Protein AF-A7RPP7-F1 (afdb_monomer)

Radius of gyration: 23.06 Å; Cα contacts (8 Å, |Δi|>4): 60; chains: 1; bounding box: 58×34×74 Å

InterPro domains:
  IPR052958 Interferon-induced PKR regulator [PTHR46289] (3-124)

Mean predicted aligned error: 8.02 Å

pLDDT: mean 89.06, std 12.62, range [36.59, 98.19]

Structure (mmCIF, N/CA/C/O backbone):
data_AF-A7RPP7-F1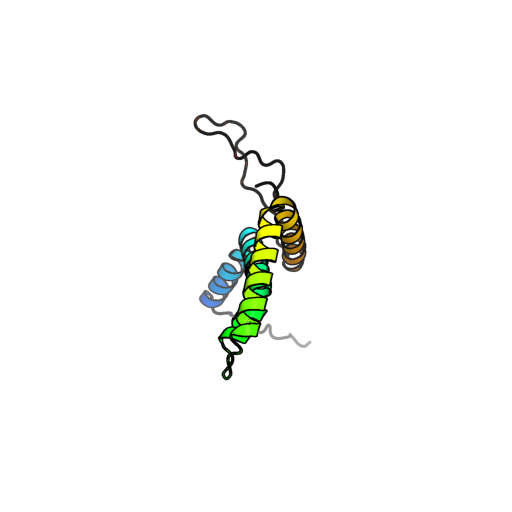
#
_entry.id   AF-A7RPP7-F1
#
loop_
_atom_site.group_PDB
_atom_site.id
_atom_site.type_symbol
_atom_site.label_atom_id
_atom_site.label_alt_id
_atom_site.label_comp_id
_atom_site.label_asym_id
_atom_site.label_entity_id
_atom_site.label_seq_id
_atom_site.pdbx_PDB_ins_code
_atom_site.Cartn_x
_atom_site.Cartn_y
_atom_site.Cartn_z
_atom_site.occupancy
_atom_site.B_iso_or_equiv
_atom_site.auth_seq_id
_atom_site.auth_comp_id
_atom_site.auth_asym_id
_atom_site.auth_atom_id
_atom_site.pdbx_PDB_model_num
ATOM 1 N N . MET A 1 1 ? -16.918 -20.319 -50.756 1.00 36.72 1 MET A N 1
ATOM 2 C CA . MET A 1 1 ? -15.650 -19.666 -50.361 1.00 36.72 1 MET A CA 1
ATOM 3 C C . MET A 1 1 ? -15.994 -18.341 -49.676 1.00 36.72 1 MET A C 1
ATOM 5 O O . MET A 1 1 ? -16.025 -17.305 -50.327 1.00 36.72 1 MET A O 1
ATOM 9 N N . ASN A 1 2 ? -16.375 -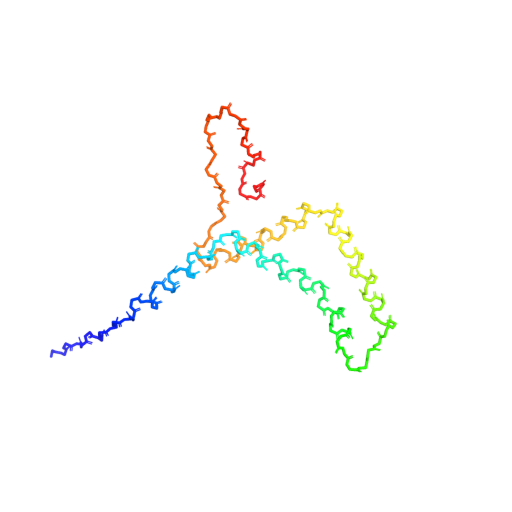18.378 -48.395 1.00 36.59 2 ASN A N 1
ATOM 10 C CA . ASN A 1 2 ? -16.822 -17.187 -47.666 1.00 36.59 2 ASN A CA 1
ATOM 11 C C . ASN A 1 2 ? -15.605 -16.427 -47.129 1.00 36.59 2 ASN A C 1
ATOM 13 O O . ASN A 1 2 ? -14.961 -16.875 -46.185 1.00 36.59 2 ASN A O 1
ATOM 17 N N . ARG A 1 3 ? -15.282 -15.277 -47.736 1.00 41.56 3 ARG A N 1
ATOM 18 C CA . ARG A 1 3 ? -14.376 -14.298 -47.125 1.00 41.56 3 ARG A CA 1
ATOM 19 C C . ARG A 1 3 ? -15.085 -13.699 -45.919 1.00 41.56 3 ARG A C 1
ATOM 21 O O . ARG A 1 3 ? -16.025 -12.923 -46.080 1.00 41.56 3 ARG A O 1
ATOM 28 N N . HIS A 1 4 ? -14.619 -14.058 -44.730 1.00 48.38 4 HIS A N 1
ATOM 29 C CA . HIS A 1 4 ? -14.902 -13.301 -43.523 1.00 48.38 4 HIS A CA 1
ATOM 30 C C . HIS A 1 4 ? -14.474 -11.850 -43.770 1.00 48.38 4 HIS A C 1
ATOM 32 O O . HIS A 1 4 ? -13.308 -11.570 -44.046 1.00 48.38 4 HIS A O 1
ATOM 38 N N . LYS A 1 5 ? -15.450 -10.938 -43.767 1.00 46.75 5 LYS A N 1
ATOM 39 C CA . LYS A 1 5 ? -15.197 -9.499 -43.750 1.00 46.75 5 LYS A CA 1
ATOM 40 C C . LYS A 1 5 ? -14.386 -9.213 -42.491 1.00 46.75 5 LYS A C 1
ATOM 42 O O . LYS A 1 5 ? -14.871 -9.460 -41.393 1.00 46.75 5 LYS A O 1
ATOM 47 N N . HIS A 1 6 ? -13.168 -8.713 -42.663 1.00 52.34 6 HIS A N 1
ATOM 48 C CA . HIS A 1 6 ? -12.446 -8.061 -41.584 1.00 52.34 6 HIS A CA 1
ATOM 49 C C . HIS A 1 6 ? -13.311 -6.898 -41.092 1.00 52.34 6 HIS A C 1
ATOM 51 O O . HIS A 1 6 ? -13.555 -5.945 -41.835 1.00 52.34 6 HIS A O 1
ATOM 57 N N . GLU A 1 7 ? -13.831 -7.011 -39.873 1.00 53.72 7 GLU A N 1
ATOM 58 C CA . GLU A 1 7 ? -14.441 -5.886 -39.183 1.00 53.72 7 GLU A CA 1
ATOM 59 C C . GLU A 1 7 ? -13.363 -4.818 -39.011 1.00 53.72 7 GLU A C 1
ATOM 61 O O . GLU A 1 7 ? -12.305 -5.048 -38.427 1.00 53.72 7 GLU A O 1
ATOM 66 N N . ASN A 1 8 ? -13.607 -3.658 -39.611 1.00 56.12 8 ASN A N 1
ATOM 67 C CA . ASN A 1 8 ? -12.716 -2.517 -39.551 1.00 56.12 8 ASN A CA 1
ATOM 68 C C . ASN A 1 8 ? -12.814 -1.908 -38.144 1.00 56.12 8 ASN A C 1
ATOM 70 O O . ASN A 1 8 ? -13.560 -0.955 -37.925 1.00 56.12 8 ASN A O 1
ATOM 74 N N . THR A 1 9 ? -12.105 -2.484 -37.170 1.00 62.12 9 THR A N 1
ATOM 75 C CA . THR A 1 9 ? -11.960 -1.934 -35.815 1.00 62.12 9 THR A CA 1
ATOM 76 C C . THR A 1 9 ? -11.036 -0.720 -35.858 1.00 62.12 9 THR A C 1
ATOM 78 O O . THR A 1 9 ? -9.902 -0.750 -35.370 1.00 62.12 9 THR A O 1
ATOM 81 N N . ASN A 1 10 ? -11.498 0.359 -36.486 1.00 69.88 10 ASN A N 1
ATOM 82 C CA . ASN A 1 10 ? -10.811 1.639 -36.468 1.00 69.88 10 ASN A CA 1
ATOM 83 C C . ASN A 1 10 ? -11.105 2.329 -35.128 1.00 69.88 10 ASN A C 1
ATOM 85 O O . ASN A 1 10 ? -11.917 3.247 -35.046 1.00 69.88 10 ASN A O 1
ATOM 89 N N . TRP A 1 11 ? -10.508 1.809 -34.052 1.00 78.56 11 TRP A N 1
ATOM 90 C CA . TRP A 1 11 ? -10.546 2.450 -32.740 1.00 78.56 11 TRP A CA 1
ATOM 91 C C . TRP A 1 11 ? -10.055 3.889 -32.868 1.00 78.56 11 TRP A C 1
ATOM 93 O O . TRP A 1 11 ? -8.996 4.119 -33.457 1.00 78.56 11 TRP A O 1
ATOM 103 N N . ASN A 1 12 ? -10.808 4.831 -32.290 1.00 89.00 12 ASN A N 1
ATOM 104 C CA . ASN A 1 12 ? -10.435 6.241 -32.258 1.00 89.00 12 ASN A CA 1
ATOM 105 C C . ASN A 1 12 ? -8.972 6.379 -31.783 1.00 89.00 12 ASN A C 1
ATOM 107 O O . ASN A 1 12 ? -8.664 5.912 -30.680 1.00 89.00 12 ASN A O 1
ATOM 111 N N . PRO A 1 13 ? -8.073 6.995 -32.576 1.00 89.50 13 PRO A N 1
ATOM 112 C CA . PRO A 1 13 ? -6.666 7.151 -32.217 1.00 89.50 13 PRO A CA 1
ATOM 113 C C . PRO A 1 13 ? -6.457 7.755 -30.826 1.00 89.50 13 PRO A C 1
ATOM 115 O O . PRO A 1 13 ? -5.589 7.289 -30.093 1.00 89.50 13 PRO A O 1
ATOM 118 N N . THR A 1 14 ? -7.298 8.716 -30.428 1.00 90.62 14 THR A N 1
ATOM 119 C CA . THR A 1 14 ? -7.255 9.316 -29.087 1.00 90.62 14 THR A CA 1
ATOM 120 C C . THR A 1 14 ? -7.516 8.276 -28.003 1.00 90.62 14 THR A C 1
ATOM 122 O O . THR A 1 14 ? -6.707 8.121 -27.101 1.00 90.62 14 THR A O 1
ATOM 125 N N . SER A 1 15 ? -8.572 7.471 -28.137 1.00 91.69 15 SER A N 1
ATOM 126 C CA . SER A 1 15 ? -8.897 6.430 -27.154 1.00 91.69 15 SER A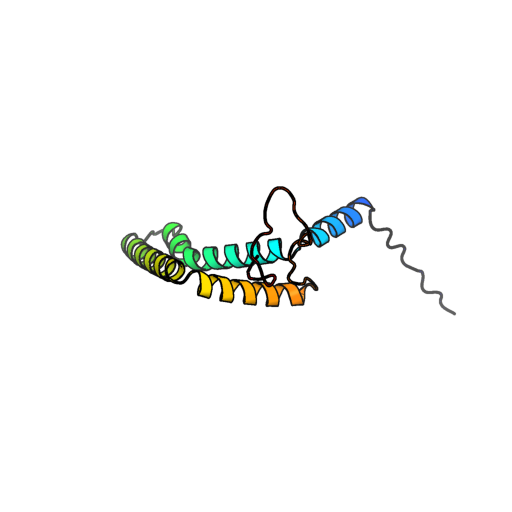 CA 1
ATOM 127 C C . SER A 1 15 ? -7.810 5.357 -27.044 1.00 91.69 15 SER A C 1
ATOM 129 O O . SER A 1 15 ? -7.557 4.852 -25.953 1.00 91.69 15 SER A O 1
ATOM 131 N N . ARG A 1 16 ? -7.135 5.018 -28.153 1.00 91.00 16 ARG A N 1
ATOM 132 C CA . ARG A 1 16 ? -5.977 4.105 -28.130 1.00 91.00 16 ARG A CA 1
ATOM 133 C C . ARG A 1 16 ? -4.810 4.715 -27.359 1.00 91.00 16 ARG A C 1
ATOM 135 O O . ARG A 1 16 ? -4.180 4.022 -26.567 1.00 91.00 16 ARG A O 1
ATOM 142 N N . GLN A 1 17 ? -4.539 5.996 -27.594 1.00 93.88 17 GLN A N 1
ATOM 143 C CA . GLN A 1 17 ? -3.472 6.725 -26.919 1.00 93.88 17 GLN A CA 1
ATOM 144 C C . GLN A 1 17 ? -3.747 6.870 -25.418 1.00 93.88 17 GLN A C 1
ATOM 146 O O . GLN A 1 17 ? -2.842 6.651 -24.612 1.00 93.88 17 GLN A O 1
ATOM 151 N N . ASP A 1 18 ? -4.986 7.181 -25.037 1.00 94.81 18 ASP A N 1
ATOM 152 C CA . ASP A 1 18 ? -5.406 7.296 -23.638 1.00 94.81 18 ASP A CA 1
ATOM 153 C C . ASP A 1 18 ? -5.262 5.953 -22.917 1.00 94.81 18 ASP A C 1
ATOM 155 O O . ASP A 1 18 ? -4.642 5.879 -21.857 1.00 94.81 18 ASP A O 1
ATOM 159 N N . ALA A 1 19 ? -5.754 4.869 -23.524 1.00 94.19 19 ALA A N 1
ATOM 160 C CA . ALA A 1 19 ? -5.627 3.523 -22.971 1.00 94.19 19 ALA A CA 1
ATOM 161 C C . ALA A 1 19 ? -4.157 3.105 -22.806 1.00 94.19 19 ALA A C 1
ATOM 163 O O . ALA A 1 19 ? -3.784 2.579 -21.759 1.00 94.19 19 ALA A O 1
ATOM 164 N N . GLN A 1 20 ? -3.308 3.384 -23.801 1.00 93.25 20 GLN A N 1
ATOM 165 C CA . GLN A 1 20 ? -1.875 3.108 -23.705 1.00 93.25 20 GLN A CA 1
ATOM 166 C C . GLN A 1 20 ? -1.207 3.930 -22.597 1.00 93.25 20 GLN A C 1
ATOM 168 O O . GLN A 1 20 ? -0.337 3.426 -21.893 1.00 93.25 20 GLN A O 1
ATOM 173 N N . SER A 1 21 ? -1.613 5.188 -22.426 1.00 95.38 21 SER A N 1
ATOM 174 C CA . SER A 1 21 ? -1.061 6.069 -21.393 1.00 95.38 21 SER A CA 1
ATOM 175 C C . SER A 1 21 ? -1.454 5.596 -19.992 1.00 95.38 21 SER A C 1
ATOM 177 O O . SER A 1 21 ? -0.610 5.582 -19.100 1.00 95.38 21 SER A O 1
ATOM 179 N N . LEU A 1 22 ? -2.698 5.140 -19.813 1.00 94.50 22 LEU A N 1
ATOM 180 C CA . LEU A 1 22 ? -3.157 4.511 -18.573 1.00 94.50 22 LEU A CA 1
ATOM 181 C C . LEU A 1 22 ? -2.412 3.206 -18.288 1.00 94.50 22 LEU A C 1
ATOM 183 O O . LEU A 1 22 ? -1.981 3.000 -17.160 1.00 94.50 22 LEU A O 1
ATOM 187 N N . LEU A 1 23 ? -2.210 2.356 -19.299 1.00 92.75 23 LEU A N 1
ATOM 188 C CA . LEU A 1 23 ? -1.445 1.118 -19.142 1.00 92.75 23 LEU A CA 1
ATOM 189 C C . LEU A 1 23 ? -0.004 1.405 -18.701 1.00 92.75 23 LEU A C 1
ATOM 191 O O . LEU A 1 23 ? 0.480 0.797 -17.754 1.00 92.75 23 LEU A O 1
ATOM 195 N N . ASN A 1 24 ? 0.651 2.386 -19.327 1.00 91.81 24 ASN A N 1
ATOM 196 C CA . ASN A 1 24 ? 2.010 2.797 -18.967 1.00 91.81 24 ASN A CA 1
ATOM 197 C C . ASN A 1 24 ? 2.101 3.419 -17.562 1.00 91.81 24 ASN A C 1
ATOM 199 O O . ASN A 1 24 ? 3.179 3.428 -16.970 1.00 91.81 24 ASN A O 1
ATOM 203 N N . ALA A 1 25 ? 1.000 3.963 -17.034 1.00 93.94 25 ALA A N 1
ATOM 204 C CA . ALA A 1 25 ? 0.952 4.513 -15.682 1.00 93.94 25 ALA A CA 1
ATOM 205 C C . ALA A 1 25 ? 0.916 3.423 -14.597 1.00 93.94 25 ALA A C 1
ATOM 207 O O . ALA A 1 25 ? 1.286 3.696 -13.456 1.00 93.94 25 ALA A O 1
ATOM 208 N N . ILE A 1 26 ? 0.516 2.191 -14.939 1.00 94.12 26 ILE A N 1
ATOM 209 C CA . ILE A 1 26 ? 0.547 1.031 -14.037 1.00 94.12 26 ILE A CA 1
ATOM 210 C C . ILE A 1 26 ? 1.977 0.475 -14.004 1.00 94.12 26 ILE A C 1
ATOM 212 O O . ILE A 1 26 ? 2.269 -0.601 -14.514 1.00 94.12 26 ILE A O 1
ATOM 216 N N . ASN A 1 27 ? 2.895 1.247 -13.429 1.00 94.75 27 ASN A N 1
ATOM 217 C CA . ASN A 1 27 ? 4.250 0.795 -13.128 1.00 94.75 27 ASN A CA 1
ATOM 218 C C . ASN A 1 27 ? 4.321 0.181 -11.721 1.00 94.75 27 ASN A C 1
ATOM 220 O O . ASN A 1 27 ? 3.357 0.222 -10.952 1.00 94.75 27 ASN A O 1
ATOM 224 N N . PHE A 1 28 ? 5.468 -0.398 -11.368 1.00 95.12 28 PHE A N 1
ATOM 225 C CA . PHE A 1 28 ? 5.609 -1.081 -10.086 1.00 95.12 28 PHE A CA 1
ATOM 226 C C . PHE A 1 28 ? 5.423 -0.130 -8.893 1.00 95.12 28 PHE A C 1
ATOM 228 O O . PHE A 1 28 ? 4.683 -0.452 -7.966 1.00 95.12 28 PHE A O 1
ATOM 235 N N . SER A 1 29 ? 5.978 1.086 -8.952 1.00 93.69 29 SER A N 1
ATOM 236 C CA . SER A 1 29 ? 5.792 2.097 -7.900 1.00 93.69 29 SER A CA 1
ATOM 237 C C . SER A 1 29 ? 4.319 2.471 -7.681 1.00 93.69 29 SER A C 1
ATOM 239 O O . SER A 1 29 ? 3.894 2.676 -6.544 1.00 93.69 29 SER A O 1
ATOM 241 N N . PHE A 1 30 ? 3.515 2.533 -8.746 1.00 95.62 30 PHE A N 1
ATOM 242 C CA . PHE A 1 30 ? 2.072 2.756 -8.651 1.00 95.62 30 PHE A CA 1
ATOM 243 C C . PHE A 1 30 ? 1.365 1.599 -7.934 1.00 95.62 30 PHE A C 1
ATOM 245 O O . PHE A 1 30 ? 0.499 1.830 -7.089 1.00 95.62 30 PHE A O 1
ATOM 252 N N . ILE A 1 31 ? 1.758 0.357 -8.224 1.00 96.94 31 ILE A N 1
ATOM 253 C CA . ILE A 1 31 ? 1.220 -0.837 -7.559 1.00 96.94 31 ILE A CA 1
ATOM 254 C C . ILE A 1 31 ? 1.574 -0.827 -6.068 1.00 96.94 31 ILE A C 1
ATOM 256 O O . ILE A 1 31 ? 0.680 -1.005 -5.241 1.00 96.94 31 ILE A O 1
ATOM 260 N N . VAL A 1 32 ? 2.833 -0.549 -5.717 1.00 96.62 32 VAL A N 1
ATOM 261 C CA . VAL A 1 32 ? 3.280 -0.400 -4.320 1.00 96.62 32 VAL A CA 1
ATOM 262 C C . VAL A 1 32 ? 2.442 0.659 -3.599 1.00 96.62 32 VAL A C 1
ATOM 264 O O . VAL A 1 32 ? 1.898 0.395 -2.526 1.00 96.62 32 VAL A O 1
ATOM 267 N N . ALA A 1 33 ? 2.241 1.827 -4.216 1.00 96.88 33 ALA A N 1
ATOM 268 C CA . ALA A 1 33 ? 1.411 2.883 -3.643 1.00 96.88 33 ALA A CA 1
ATOM 269 C C . ALA A 1 33 ? -0.037 2.420 -3.394 1.00 96.88 33 ALA A C 1
ATOM 271 O O . ALA A 1 33 ? -0.588 2.682 -2.324 1.00 96.88 33 ALA A O 1
ATOM 272 N N . ILE A 1 34 ? -0.653 1.694 -4.335 1.00 97.12 34 ILE A N 1
ATOM 273 C CA . ILE A 1 34 ? -1.999 1.128 -4.154 1.00 97.12 34 ILE A CA 1
ATOM 274 C C . ILE A 1 34 ? -2.038 0.123 -3.001 1.00 97.12 34 ILE A C 1
ATOM 276 O O . ILE A 1 34 ? -2.988 0.150 -2.217 1.00 97.12 34 ILE A O 1
ATOM 280 N N . VAL A 1 35 ? -1.041 -0.757 -2.887 1.00 98.12 35 VAL A N 1
ATOM 281 C CA . VAL A 1 35 ? -0.969 -1.757 -1.811 1.00 98.12 35 VAL A CA 1
ATOM 282 C C . VAL A 1 35 ? -0.892 -1.077 -0.449 1.00 98.12 35 VAL A C 1
ATOM 284 O O . VAL A 1 35 ? -1.695 -1.395 0.433 1.00 98.12 35 VAL A O 1
ATOM 287 N N . ILE A 1 36 ? -0.018 -0.080 -0.304 1.00 96.88 36 ILE A N 1
ATOM 288 C CA . ILE A 1 36 ? 0.122 0.705 0.929 1.00 96.88 36 ILE A CA 1
ATOM 289 C C . ILE A 1 36 ? -1.190 1.422 1.258 1.00 96.88 36 ILE A C 1
ATOM 291 O O . ILE A 1 36 ? -1.709 1.297 2.368 1.00 96.88 36 ILE A O 1
ATOM 295 N N . VAL A 1 37 ? -1.780 2.134 0.292 1.00 97.81 37 VAL A N 1
ATOM 296 C CA . VAL A 1 37 ? -3.052 2.845 0.495 1.00 97.81 37 VAL A CA 1
ATOM 297 C C . VAL A 1 37 ? -4.152 1.874 0.915 1.00 97.81 37 VAL A C 1
ATOM 299 O O . VAL A 1 37 ? -4.871 2.137 1.878 1.00 97.81 37 VAL A O 1
ATOM 302 N N . ARG A 1 38 ? -4.271 0.723 0.245 1.00 97.75 38 A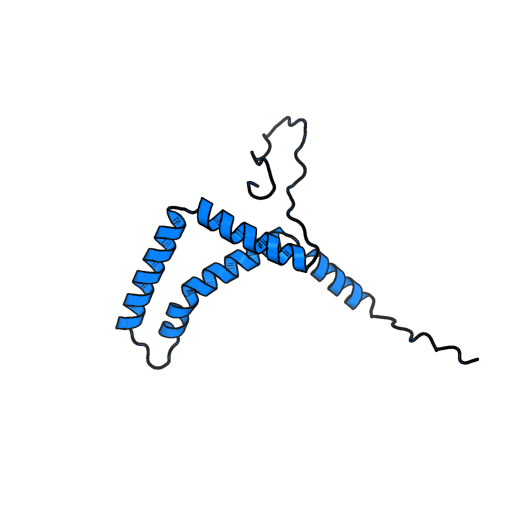RG A N 1
ATOM 303 C CA . ARG A 1 38 ? -5.234 -0.323 0.604 1.00 97.75 38 ARG A CA 1
ATOM 304 C C . ARG A 1 38 ? -5.017 -0.810 2.034 1.00 97.75 38 ARG A C 1
ATOM 306 O O . ARG A 1 38 ? -6.001 -0.969 2.756 1.00 97.75 38 ARG A O 1
ATOM 313 N N . HIS A 1 39 ? -3.772 -1.055 2.433 1.00 96.62 39 HIS A N 1
ATOM 314 C CA . HIS A 1 39 ? -3.434 -1.522 3.774 1.00 96.62 39 HIS A CA 1
ATOM 315 C C . HIS A 1 39 ? -3.858 -0.503 4.843 1.00 96.62 39 HIS A C 1
ATOM 317 O O . HIS A 1 39 ? -4.641 -0.829 5.735 1.00 96.62 39 HIS A O 1
ATOM 323 N N . ILE A 1 40 ? -3.461 0.764 4.695 1.00 95.31 40 ILE A N 1
ATOM 324 C CA . ILE A 1 40 ? -3.816 1.835 5.641 1.00 95.31 40 ILE A CA 1
ATOM 325 C C . ILE A 1 40 ? -5.333 2.078 5.688 1.00 95.31 40 ILE A C 1
ATOM 327 O O . ILE A 1 40 ? -5.916 2.256 6.764 1.00 95.31 40 ILE A O 1
ATOM 331 N N . LEU A 1 41 ? -6.015 2.037 4.541 1.00 96.12 41 LEU A N 1
ATOM 332 C CA . LEU A 1 41 ? -7.476 2.130 4.495 1.00 96.12 41 LEU A CA 1
ATOM 333 C C . LEU A 1 41 ? -8.145 0.944 5.199 1.00 96.12 41 LEU A C 1
ATOM 335 O O . LEU A 1 41 ? -9.157 1.127 5.871 1.00 96.12 41 LEU A O 1
ATOM 339 N N . ALA A 1 42 ? -7.592 -0.266 5.092 1.00 95.56 42 ALA A N 1
ATOM 340 C CA . ALA A 1 42 ? -8.114 -1.433 5.795 1.00 95.56 42 ALA A CA 1
ATOM 341 C C . ALA A 1 42 ? -7.989 -1.291 7.320 1.00 95.56 42 ALA A C 1
ATOM 343 O O . ALA A 1 42 ? -8.951 -1.604 8.027 1.00 95.56 42 ALA A O 1
ATOM 344 N N . LEU A 1 43 ? -6.862 -0.760 7.813 1.00 94.88 43 LEU A N 1
ATOM 345 C CA . LEU A 1 43 ? -6.655 -0.463 9.236 1.00 94.88 43 LEU A CA 1
ATOM 346 C C . LEU A 1 43 ? -7.669 0.568 9.755 1.00 94.88 43 LEU A C 1
ATOM 348 O O . LEU A 1 43 ? -8.294 0.376 10.797 1.00 94.88 43 LEU A O 1
ATOM 352 N N . THR A 1 44 ? -7.881 1.648 9.003 1.00 94.75 44 THR A N 1
ATOM 353 C CA . THR A 1 44 ? -8.743 2.770 9.418 1.00 94.75 44 THR A CA 1
ATOM 354 C C . THR A 1 44 ? -10.240 2.509 9.224 1.00 94.75 44 THR A C 1
ATOM 356 O O . THR A 1 44 ? -11.067 3.128 9.897 1.00 94.75 44 THR A O 1
ATOM 359 N N . LYS A 1 45 ? -10.613 1.545 8.369 1.00 94.00 45 LYS A N 1
ATOM 360 C CA . LYS A 1 45 ? -12.001 1.259 7.968 1.00 94.00 45 LYS A CA 1
ATOM 361 C C . LYS A 1 45 ? -12.975 1.124 9.136 1.00 94.00 45 LYS A C 1
ATOM 363 O O . LYS A 1 45 ? -14.073 1.671 9.063 1.00 94.00 45 LYS A O 1
ATOM 368 N N . ARG A 1 46 ? -12.616 0.369 10.182 1.00 90.12 46 ARG A N 1
ATOM 369 C CA . ARG A 1 46 ? -13.524 0.093 11.316 1.00 90.12 46 ARG A CA 1
ATOM 370 C C . ARG A 1 46 ? -13.928 1.389 12.017 1.00 90.12 46 ARG A C 1
ATOM 372 O O . ARG A 1 46 ? -15.118 1.705 12.071 1.00 90.12 46 ARG A O 1
ATOM 379 N N . LEU A 1 47 ? -12.924 2.182 12.386 1.00 92.06 47 LEU A N 1
ATOM 380 C CA . LEU A 1 47 ? -13.118 3.465 13.043 1.00 92.06 47 LEU A CA 1
ATOM 381 C C . LEU A 1 47 ? -13.914 4.431 12.158 1.00 92.06 47 LEU A C 1
ATOM 383 O O . LEU A 1 47 ? -14.872 5.043 12.626 1.00 92.06 47 LEU A O 1
ATOM 387 N N . THR A 1 48 ? -13.580 4.535 10.867 1.00 92.00 48 THR A N 1
ATOM 388 C CA . THR A 1 48 ? -14.321 5.388 9.925 1.00 92.00 48 THR A CA 1
ATOM 389 C C . THR A 1 48 ? -15.802 5.012 9.865 1.00 92.00 48 THR A C 1
ATOM 391 O O . THR A 1 48 ? -16.657 5.891 9.956 1.00 92.00 48 THR A O 1
ATOM 394 N N . VAL A 1 49 ? -16.124 3.716 9.785 1.00 91.38 49 VAL A N 1
ATOM 395 C CA . VAL A 1 49 ? -17.514 3.232 9.764 1.00 91.38 49 VAL A CA 1
ATOM 396 C C . VAL A 1 49 ? -18.253 3.586 11.057 1.00 91.38 49 VAL A C 1
ATOM 398 O O . VAL A 1 49 ? -19.415 3.993 10.999 1.00 91.38 49 VAL A O 1
ATOM 401 N N . LYS A 1 50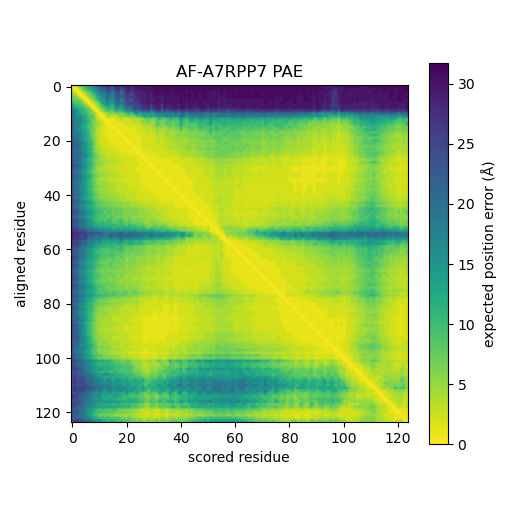 ? -17.608 3.473 12.225 1.00 88.69 50 LYS A N 1
ATOM 402 C CA . LYS A 1 50 ? -18.221 3.874 13.502 1.00 88.69 50 LYS A CA 1
ATOM 403 C C . LYS A 1 50 ? -18.488 5.370 13.570 1.00 88.69 50 LYS A C 1
ATOM 405 O O . LYS A 1 50 ? -19.600 5.764 13.922 1.00 88.69 50 LYS A O 1
ATOM 410 N N . LEU A 1 51 ? -17.501 6.185 13.210 1.00 87.81 51 LEU A N 1
ATOM 411 C CA . LEU A 1 51 ? -17.603 7.644 13.257 1.00 87.81 51 LEU A CA 1
ATOM 412 C C . LEU A 1 51 ? -18.645 8.189 12.273 1.00 87.81 51 LEU A C 1
ATOM 414 O O . LEU A 1 51 ? -19.282 9.198 12.551 1.00 87.81 51 LEU A O 1
ATOM 418 N N . GLN A 1 5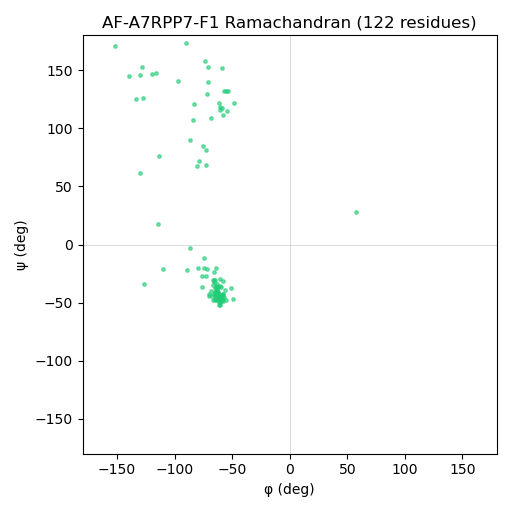2 ? -18.854 7.511 11.144 1.00 89.94 52 GLN A N 1
ATOM 419 C CA . GLN A 1 52 ? -19.855 7.887 10.141 1.00 89.94 52 GLN A CA 1
ATOM 420 C C . GLN A 1 52 ? -21.252 7.304 10.417 1.00 89.94 52 GLN A C 1
ATOM 422 O O . GLN A 1 52 ? -22.195 7.579 9.673 1.00 89.94 52 GLN A O 1
ATOM 427 N N . SER A 1 53 ? -21.416 6.486 11.460 1.00 88.62 53 SER A N 1
ATOM 428 C CA . SER A 1 53 ? -22.709 5.880 11.775 1.00 88.62 53 SER A CA 1
ATOM 429 C C . SER A 1 53 ? -23.707 6.915 12.310 1.00 88.62 53 SER A C 1
ATOM 431 O O . SER A 1 53 ? -23.375 7.782 13.114 1.00 88.62 53 SER A O 1
ATOM 433 N N . LYS A 1 54 ? -24.974 6.808 11.884 1.00 83.25 54 LYS A N 1
ATOM 434 C CA . LYS A 1 54 ? -26.050 7.746 12.264 1.00 83.25 54 LYS A CA 1
ATOM 435 C C . LYS A 1 54 ? -26.305 7.799 13.778 1.00 83.25 54 LYS A C 1
ATOM 437 O O . LYS A 1 54 ? -26.727 8.828 14.292 1.00 83.25 54 LYS A O 1
ATOM 442 N N . ALA A 1 55 ? -26.059 6.692 14.474 1.00 82.50 55 ALA A N 1
ATOM 443 C CA . ALA A 1 55 ? -26.093 6.593 15.927 1.00 82.50 55 ALA A CA 1
ATOM 444 C C . ALA A 1 55 ? -24.671 6.313 16.426 1.00 82.50 55 ALA A C 1
ATOM 446 O O . ALA A 1 55 ? -24.327 5.172 16.736 1.00 82.50 55 ALA A O 1
ATOM 447 N N . MET A 1 56 ? -23.833 7.352 16.424 1.00 78.69 56 MET A N 1
ATOM 448 C CA . MET A 1 56 ? -22.429 7.246 16.811 1.00 78.69 56 MET A CA 1
ATOM 449 C C . MET A 1 56 ? -22.295 6.774 18.263 1.00 78.69 56 MET A C 1
ATOM 451 O O . MET A 1 56 ? -22.664 7.474 19.204 1.00 78.69 56 MET A O 1
ATOM 455 N N . ASP A 1 57 ? -21.714 5.590 18.435 1.00 85.62 57 ASP A N 1
ATOM 456 C CA . ASP A 1 57 ? -21.325 5.058 19.737 1.00 85.62 57 ASP A CA 1
ATOM 457 C C . ASP A 1 57 ? -19.919 5.569 20.084 1.00 85.62 57 ASP A C 1
ATOM 459 O O . ASP A 1 57 ? -18.909 4.974 19.702 1.00 85.62 57 ASP A O 1
ATOM 463 N N . ILE A 1 58 ? -19.858 6.724 20.754 1.00 87.25 58 ILE A N 1
ATOM 464 C CA . ILE A 1 58 ? -18.604 7.426 21.081 1.00 87.25 58 ILE A CA 1
ATOM 465 C C . ILE A 1 58 ? -17.685 6.558 21.952 1.00 87.25 58 ILE A C 1
ATOM 467 O O . ILE A 1 58 ? -16.465 6.600 21.787 1.00 87.25 58 ILE A O 1
ATOM 471 N N . LEU A 1 59 ? -18.253 5.757 22.859 1.00 88.00 59 LEU A N 1
ATOM 472 C CA . LEU A 1 59 ? -17.473 4.877 23.730 1.00 88.00 59 LEU A CA 1
ATOM 473 C C . LEU A 1 59 ? -16.781 3.785 22.910 1.00 88.00 59 LEU A C 1
ATOM 475 O O . LEU A 1 59 ? -15.564 3.637 23.011 1.00 88.00 59 LEU A O 1
ATOM 479 N N . LYS A 1 60 ? -17.511 3.110 22.013 1.00 87.06 60 LYS A N 1
ATOM 480 C CA . LYS A 1 60 ? -16.905 2.122 21.104 1.00 87.06 60 LYS A CA 1
ATOM 481 C C . LYS A 1 60 ? -15.922 2.748 20.118 1.00 87.06 60 LYS A C 1
ATOM 483 O O . LYS A 1 60 ? -14.888 2.159 19.832 1.00 87.06 60 LYS A O 1
ATOM 488 N N . ALA A 1 61 ? -16.206 3.948 19.608 1.00 90.81 61 ALA A N 1
ATOM 489 C CA . ALA A 1 61 ? -15.279 4.654 18.723 1.00 90.81 61 ALA A CA 1
ATOM 490 C C . ALA A 1 61 ? -13.951 4.983 19.430 1.00 90.81 61 ALA A C 1
ATOM 492 O O . ALA A 1 61 ? -12.889 4.880 18.821 1.00 90.81 61 ALA A O 1
ATOM 493 N N . LYS A 1 62 ? -13.992 5.326 20.725 1.00 92.06 62 LYS A N 1
ATOM 494 C CA . LYS A 1 62 ? -12.789 5.539 21.542 1.00 92.06 62 LYS A CA 1
ATOM 495 C C . LYS A 1 62 ? -11.970 4.254 21.701 1.00 92.06 62 LYS A C 1
ATOM 497 O O . LYS A 1 62 ? -10.746 4.307 21.601 1.00 92.06 62 LYS A O 1
ATOM 502 N N . GLU A 1 63 ? -12.624 3.121 21.943 1.00 91.88 63 GLU A N 1
ATOM 503 C CA . GLU A 1 63 ? -11.959 1.813 22.030 1.00 91.88 63 GLU A CA 1
ATOM 504 C C . GLU A 1 63 ? -11.290 1.435 20.700 1.00 91.88 63 GLU A C 1
ATOM 506 O O . GLU A 1 63 ? -10.116 1.066 20.680 1.00 91.88 63 GLU A O 1
ATOM 511 N N . GLU A 1 64 ? -11.996 1.599 19.576 1.00 91.50 64 GLU A N 1
ATOM 512 C CA . GLU A 1 64 ? -11.441 1.339 18.241 1.00 91.50 64 GLU A CA 1
ATOM 513 C C . GLU A 1 64 ? -10.280 2.278 17.891 1.00 91.50 64 GLU A C 1
ATOM 515 O O . GLU A 1 64 ? -9.311 1.845 17.269 1.00 91.50 64 GLU A O 1
ATOM 520 N N . LEU A 1 65 ? -10.337 3.542 18.319 1.00 94.19 65 LEU A N 1
ATOM 521 C CA . LEU A 1 65 ? -9.236 4.488 18.149 1.00 94.19 65 LEU A CA 1
ATOM 522 C C . LEU A 1 65 ? -7.989 4.052 18.929 1.00 94.19 65 LEU A C 1
ATOM 524 O O . LEU A 1 65 ? -6.890 4.092 18.382 1.00 94.19 65 LEU A O 1
ATOM 528 N N . ALA A 1 66 ? -8.147 3.616 20.182 1.00 95.31 66 ALA A N 1
ATOM 529 C CA . ALA A 1 66 ? -7.029 3.119 20.982 1.00 95.31 66 ALA A CA 1
ATOM 530 C C . ALA A 1 66 ? -6.388 1.873 20.347 1.00 95.31 66 ALA A C 1
ATOM 532 O O . ALA A 1 66 ? -5.162 1.783 20.271 1.00 95.31 66 ALA A O 1
ATOM 533 N N . LEU A 1 67 ? -7.208 0.954 19.826 1.00 95.25 67 LEU A N 1
ATOM 534 C CA . LEU A 1 67 ? -6.728 -0.215 19.091 1.00 95.25 67 LEU A CA 1
ATOM 535 C C . LEU A 1 67 ? -5.965 0.186 17.820 1.00 95.25 67 LEU A C 1
ATOM 537 O O . LEU A 1 67 ? -4.879 -0.329 17.578 1.00 95.25 67 LEU A O 1
ATOM 541 N N . LEU A 1 68 ? -6.498 1.124 17.031 1.00 96.25 68 LEU A N 1
ATOM 542 C CA . LEU A 1 68 ? -5.841 1.613 15.817 1.00 96.25 68 LEU A CA 1
ATOM 543 C C . LEU A 1 68 ? -4.475 2.242 16.123 1.00 96.25 68 LEU A C 1
ATOM 545 O O . LEU A 1 68 ? -3.506 1.951 15.429 1.00 96.25 68 LEU A O 1
ATOM 549 N N . ILE A 1 69 ? -4.383 3.062 17.175 1.00 96.62 69 ILE A N 1
ATOM 550 C CA . ILE A 1 69 ? -3.109 3.646 17.624 1.00 96.62 69 ILE A CA 1
ATOM 551 C C . ILE A 1 69 ? -2.119 2.542 18.002 1.00 96.62 69 ILE A C 1
ATOM 553 O O . ILE A 1 69 ? -0.956 2.618 17.615 1.00 96.62 69 ILE A O 1
ATOM 557 N N . SER A 1 70 ? -2.570 1.508 18.718 1.00 96.69 70 SER A N 1
ATOM 558 C CA . SER A 1 70 ? -1.719 0.375 19.093 1.00 96.69 70 SER A CA 1
ATOM 559 C C . SER A 1 70 ? -1.159 -0.342 17.866 1.00 96.69 70 SER A C 1
ATOM 561 O O . SER A 1 70 ? 0.047 -0.549 17.791 1.00 96.69 70 SER A O 1
ATOM 563 N N . VAL A 1 71 ? -2.009 -0.662 16.885 1.00 95.75 71 VAL A N 1
ATOM 564 C CA . VAL A 1 71 ? -1.593 -1.350 15.649 1.00 95.75 71 VAL A CA 1
ATOM 565 C C . VAL A 1 71 ? -0.611 -0.502 14.841 1.00 95.75 71 VAL A C 1
ATOM 567 O O . VAL A 1 71 ? 0.411 -1.005 14.391 1.00 95.75 71 VAL A O 1
ATOM 570 N N . LEU A 1 72 ? -0.871 0.800 14.688 1.00 95.75 72 LEU A N 1
ATOM 571 C CA . LEU A 1 72 ? 0.044 1.701 13.977 1.00 95.75 72 LEU A CA 1
ATOM 572 C C . LEU A 1 72 ? 1.385 1.865 14.706 1.00 95.75 72 LEU A C 1
ATOM 574 O O . LEU A 1 72 ? 2.415 2.047 14.063 1.00 95.75 72 LEU A O 1
ATOM 578 N N . THR A 1 73 ? 1.377 1.795 16.038 1.00 96.56 73 THR A N 1
ATOM 579 C CA . THR A 1 73 ? 2.596 1.853 16.855 1.00 96.56 73 THR A CA 1
ATOM 580 C C . THR A 1 73 ? 3.424 0.583 16.688 1.00 96.56 73 THR A C 1
ATOM 582 O O . THR A 1 73 ? 4.632 0.668 16.502 1.00 96.56 73 THR A O 1
ATOM 585 N N . GLU A 1 74 ? 2.786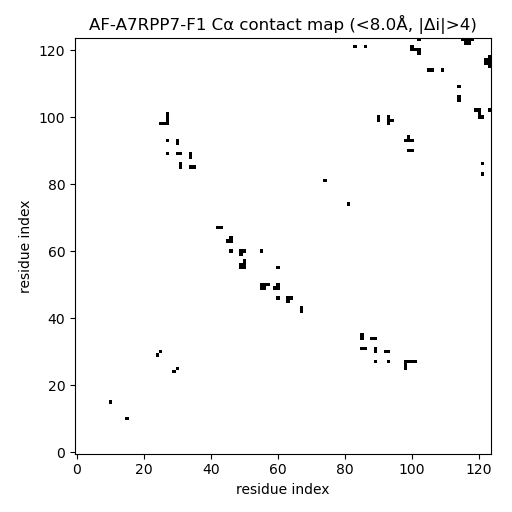 -0.587 16.714 1.00 95.31 74 GLU A N 1
ATOM 586 C CA . GLU A 1 74 ? 3.436 -1.876 16.457 1.00 95.31 74 GLU A CA 1
ATOM 587 C C . GLU A 1 74 ? 4.055 -1.913 15.056 1.00 95.31 74 GLU A C 1
ATOM 589 O O . GLU A 1 74 ? 5.244 -2.184 14.920 1.00 95.31 74 GLU A O 1
ATOM 594 N N . MET A 1 75 ? 3.289 -1.500 14.044 1.00 95.62 75 MET A N 1
ATOM 595 C CA . MET A 1 75 ? 3.759 -1.351 12.665 1.00 95.62 75 MET A CA 1
ATOM 596 C C . MET A 1 75 ? 4.968 -0.409 12.558 1.00 95.62 75 MET A C 1
ATOM 598 O O . MET A 1 75 ? 5.896 -0.669 11.805 1.00 95.62 75 MET A O 1
ATOM 602 N N . SER A 1 76 ? 4.985 0.692 13.319 1.00 94.31 76 SER A N 1
ATOM 603 C CA . SER A 1 76 ? 6.119 1.624 13.331 1.00 94.31 76 SER A CA 1
ATOM 604 C C . SER A 1 76 ? 7.351 1.071 14.050 1.00 94.31 76 SER A C 1
ATOM 606 O O . SER A 1 76 ? 8.457 1.522 13.755 1.00 94.31 76 SER A O 1
ATOM 608 N N . ASN A 1 77 ? 7.177 0.162 15.012 1.00 96.88 77 ASN A N 1
ATOM 609 C CA . ASN A 1 77 ? 8.287 -0.459 15.735 1.00 96.88 77 ASN A CA 1
ATOM 610 C C . ASN A 1 77 ? 8.998 -1.523 14.891 1.00 96.88 77 ASN A C 1
ATOM 612 O O . ASN A 1 77 ? 10.187 -1.746 15.100 1.00 96.88 77 ASN A O 1
ATOM 616 N N . ASP A 1 78 ? 8.287 -2.146 13.949 1.00 95.56 78 ASP A N 1
ATOM 617 C CA . ASP A 1 78 ? 8.831 -3.110 12.989 1.00 95.56 78 ASP A CA 1
ATOM 618 C C . ASP A 1 78 ? 8.406 -2.748 11.557 1.00 95.56 78 ASP A C 1
ATOM 620 O O . ASP A 1 78 ? 7.659 -3.451 10.860 1.00 95.56 78 ASP A O 1
ATOM 624 N N . ILE A 1 79 ? 8.844 -1.557 11.142 1.00 95.50 79 ILE A N 1
ATOM 625 C CA . ILE A 1 79 ? 8.484 -1.006 9.836 1.00 95.50 79 ILE A CA 1
ATOM 626 C C . ILE A 1 79 ? 9.094 -1.816 8.694 1.00 95.50 79 ILE A C 1
ATOM 628 O O . ILE A 1 79 ? 8.476 -1.917 7.639 1.00 95.50 79 ILE A O 1
ATOM 632 N N . ASP A 1 80 ? 10.256 -2.431 8.916 1.00 95.69 80 ASP A N 1
ATOM 633 C CA . ASP A 1 80 ? 10.950 -3.230 7.909 1.00 95.69 80 ASP A CA 1
ATOM 634 C C . ASP A 1 80 ? 10.196 -4.536 7.633 1.00 95.69 80 ASP A C 1
ATOM 636 O O . ASP A 1 80 ? 9.996 -4.886 6.469 1.00 95.69 80 ASP A O 1
ATOM 640 N N . ALA A 1 81 ? 9.688 -5.222 8.667 1.00 96.25 81 ALA A N 1
ATOM 641 C CA . ALA A 1 81 ? 8.832 -6.393 8.466 1.00 96.25 81 ALA A CA 1
ATOM 642 C C . ALA A 1 81 ? 7.525 -6.020 7.755 1.00 96.25 81 ALA A C 1
ATOM 644 O O . ALA A 1 81 ? 7.126 -6.685 6.798 1.00 96.25 81 ALA A O 1
ATOM 645 N N . THR A 1 82 ? 6.894 -4.915 8.167 1.00 96.06 82 THR A N 1
ATOM 646 C CA . THR A 1 82 ? 5.679 -4.412 7.504 1.00 96.06 82 THR A CA 1
ATOM 647 C C . THR A 1 82 ? 5.955 -4.089 6.034 1.00 96.06 82 THR A C 1
ATOM 649 O O . THR A 1 82 ? 5.180 -4.458 5.150 1.00 96.06 82 THR A O 1
ATOM 652 N N . HIS A 1 83 ? 7.060 -3.398 5.755 1.00 96.12 83 HIS A N 1
ATOM 653 C CA . HIS A 1 83 ? 7.481 -3.062 4.403 1.00 96.12 83 HIS A CA 1
ATOM 654 C C . HIS A 1 83 ? 7.679 -4.324 3.562 1.00 96.12 83 HIS A C 1
ATOM 656 O O . HIS A 1 83 ? 7.130 -4.399 2.464 1.00 96.12 83 HIS A O 1
ATOM 662 N N . HIS A 1 84 ? 8.377 -5.327 4.098 1.00 97.31 84 HIS A N 1
ATOM 663 C CA . HIS A 1 84 ? 8.615 -6.594 3.415 1.00 97.31 84 HIS A CA 1
ATOM 664 C C . HIS A 1 84 ? 7.307 -7.291 3.023 1.00 97.31 84 HIS A C 1
ATOM 666 O O . HIS A 1 84 ? 7.124 -7.672 1.867 1.00 97.31 84 HIS A O 1
ATOM 672 N N . GLU A 1 85 ? 6.353 -7.405 3.950 1.00 97.12 85 GLU A N 1
ATOM 673 C CA . GLU A 1 85 ? 5.045 -8.008 3.670 1.00 97.12 85 GLU A CA 1
ATOM 674 C C . GLU A 1 85 ? 4.294 -7.264 2.554 1.00 97.12 85 GLU A C 1
ATOM 676 O O . GLU A 1 85 ? 3.821 -7.878 1.593 1.00 97.12 85 GLU A O 1
ATOM 681 N N . LEU A 1 86 ? 4.229 -5.931 2.638 1.00 97.75 86 LEU A N 1
ATOM 682 C CA . LEU A 1 86 ? 3.557 -5.102 1.633 1.00 97.75 86 LEU A CA 1
ATOM 683 C C . LEU A 1 86 ? 4.264 -5.142 0.275 1.00 97.75 86 LEU A C 1
ATOM 685 O O . LEU A 1 86 ? 3.605 -5.112 -0.768 1.00 97.75 86 LEU A O 1
ATOM 689 N N . TYR A 1 87 ? 5.590 -5.240 0.267 1.00 97.75 87 TYR A N 1
ATOM 690 C CA . TYR A 1 87 ? 6.365 -5.408 -0.950 1.00 97.75 87 TYR A CA 1
ATOM 691 C C . TYR A 1 87 ? 6.054 -6.755 -1.616 1.00 97.75 87 TYR A C 1
ATOM 693 O O . TYR A 1 87 ? 5.757 -6.783 -2.810 1.00 97.75 87 TYR A O 1
ATOM 701 N N . GLN A 1 88 ? 6.022 -7.866 -0.872 1.00 98.19 88 GLN A N 1
ATOM 702 C CA . GLN A 1 88 ? 5.675 -9.183 -1.431 1.00 98.19 88 GLN A CA 1
ATOM 703 C C . GLN A 1 88 ? 4.244 -9.227 -1.995 1.00 98.19 88 GLN A C 1
ATOM 705 O O . GLN A 1 88 ? 4.002 -9.821 -3.057 1.00 98.19 88 GLN A O 1
ATOM 710 N N . ASP A 1 89 ? 3.300 -8.546 -1.344 1.00 97.88 89 ASP A N 1
ATOM 711 C CA . ASP A 1 89 ? 1.949 -8.336 -1.871 1.00 97.88 89 ASP A CA 1
ATOM 712 C C . ASP A 1 89 ? 1.986 -7.568 -3.204 1.00 97.88 89 ASP A C 1
ATOM 714 O O . ASP A 1 89 ? 1.354 -7.980 -4.184 1.00 97.88 89 ASP A O 1
ATOM 718 N N . ALA A 1 90 ? 2.772 -6.490 -3.285 1.00 98.06 90 ALA A N 1
ATOM 719 C CA . ALA A 1 90 ? 2.943 -5.715 -4.512 1.00 98.06 90 ALA A CA 1
ATOM 720 C C . ALA A 1 90 ? 3.582 -6.538 -5.640 1.00 98.06 90 ALA A C 1
ATOM 722 O O . ALA A 1 90 ? 3.084 -6.499 -6.765 1.00 98.06 90 ALA A O 1
ATOM 723 N N . VAL A 1 91 ? 4.612 -7.344 -5.354 1.00 98.00 91 VAL A N 1
ATOM 724 C CA . VAL A 1 91 ? 5.223 -8.282 -6.318 1.00 98.00 91 VAL A CA 1
ATOM 725 C C . VAL A 1 91 ? 4.182 -9.266 -6.852 1.00 98.00 91 VAL A C 1
ATOM 727 O O . VAL A 1 91 ? 4.137 -9.551 -8.052 1.00 98.00 91 VAL A O 1
ATOM 730 N N . THR A 1 92 ? 3.323 -9.783 -5.973 1.00 97.88 92 THR A N 1
ATOM 731 C CA . THR A 1 92 ? 2.272 -10.734 -6.344 1.00 97.88 92 THR A CA 1
ATOM 732 C C . THR A 1 92 ? 1.249 -10.104 -7.285 1.00 97.88 92 THR A C 1
ATOM 734 O O . THR A 1 92 ? 0.900 -10.717 -8.295 1.00 97.88 92 THR A O 1
ATOM 737 N N . ILE A 1 93 ? 0.803 -8.877 -7.000 1.00 97.00 93 ILE A N 1
ATOM 738 C CA . ILE A 1 93 ? -0.127 -8.133 -7.863 1.00 97.00 93 ILE A CA 1
ATOM 739 C C . ILE A 1 93 ? 0.540 -7.761 -9.190 1.00 97.00 93 ILE A C 1
ATOM 741 O O . ILE A 1 93 ? -0.056 -7.954 -10.246 1.00 97.00 93 ILE A O 1
ATOM 745 N N . ALA A 1 94 ? 1.786 -7.285 -9.161 1.00 96.75 94 ALA A N 1
ATOM 746 C CA . ALA A 1 94 ? 2.533 -6.888 -10.352 1.00 96.75 94 ALA A CA 1
ATOM 747 C C . ALA A 1 94 ? 2.668 -8.040 -11.355 1.00 96.75 94 ALA A C 1
ATOM 749 O O . ALA A 1 94 ? 2.380 -7.866 -12.541 1.00 96.75 94 ALA A O 1
ATOM 750 N N . ARG A 1 95 ? 2.953 -9.254 -10.866 1.00 96.75 95 ARG A N 1
ATOM 751 C CA . ARG A 1 95 ? 3.015 -10.464 -11.698 1.00 96.75 95 ARG A CA 1
ATOM 752 C C . ARG A 1 95 ? 1.705 -10.749 -12.444 1.00 96.75 95 ARG A C 1
ATOM 754 O O . ARG A 1 95 ? 1.744 -11.294 -13.542 1.00 96.75 95 ARG A O 1
ATOM 761 N N . GLN A 1 96 ? 0.549 -10.396 -11.879 1.00 95.88 96 GLN A N 1
ATOM 762 C CA . GLN A 1 96 ? -0.755 -10.618 -12.524 1.00 95.88 96 GLN A CA 1
ATOM 763 C C . GLN A 1 96 ? -1.005 -9.677 -13.709 1.00 95.88 96 GLN A C 1
ATOM 765 O O . GLN A 1 96 ? -1.837 -9.984 -14.561 1.00 95.88 96 GLN A O 1
ATOM 770 N N . VAL A 1 97 ? -0.298 -8.547 -13.762 1.00 93.75 97 VAL A N 1
ATOM 771 C CA . VAL A 1 97 ? -0.425 -7.520 -14.806 1.00 93.75 97 VAL A CA 1
ATOM 772 C C . VAL A 1 97 ? 0.844 -7.379 -15.654 1.00 93.75 97 VAL A C 1
ATOM 774 O O . VAL A 1 97 ? 1.003 -6.381 -16.346 1.00 93.75 97 VAL A O 1
ATOM 777 N N . ASP A 1 98 ? 1.730 -8.381 -15.608 1.00 94.94 98 ASP A N 1
ATOM 778 C CA . ASP A 1 98 ? 3.013 -8.428 -16.332 1.00 94.94 98 ASP A CA 1
ATOM 779 C C . ASP A 1 98 ? 3.962 -7.250 -16.018 1.00 94.94 98 ASP A C 1
ATOM 781 O O . ASP A 1 98 ? 4.814 -6.851 -16.812 1.00 94.94 98 ASP A O 1
ATOM 785 N N . VAL A 1 99 ? 3.834 -6.694 -14.812 1.00 95.88 99 VAL A N 1
ATOM 786 C CA . VAL A 1 99 ? 4.742 -5.684 -14.264 1.00 95.88 99 VAL A CA 1
ATOM 787 C C . VAL A 1 99 ? 5.755 -6.382 -13.364 1.00 95.88 99 VAL A C 1
ATOM 789 O O . VAL A 1 99 ? 5.424 -7.300 -12.613 1.00 95.88 99 VAL A O 1
ATOM 792 N N . HIS A 1 100 ? 7.006 -5.941 -13.430 1.00 94.25 100 HIS A N 1
ATOM 793 C CA . HIS A 1 100 ? 8.106 -6.506 -12.655 1.00 94.25 100 HIS A CA 1
ATOM 794 C C . HIS A 1 100 ? 8.656 -5.451 -11.691 1.00 94.25 100 HIS A C 1
ATOM 796 O O . HIS A 1 100 ? 8.650 -4.272 -12.050 1.00 94.25 100 HIS A O 1
ATOM 802 N N . PRO A 1 101 ? 9.150 -5.851 -10.504 1.00 95.50 101 PRO A N 1
ATOM 803 C CA . PRO A 1 101 ? 9.890 -4.944 -9.638 1.00 95.50 101 PRO A CA 1
ATOM 804 C C . PRO A 1 101 ? 11.072 -4.338 -10.383 1.00 95.50 101 PRO A C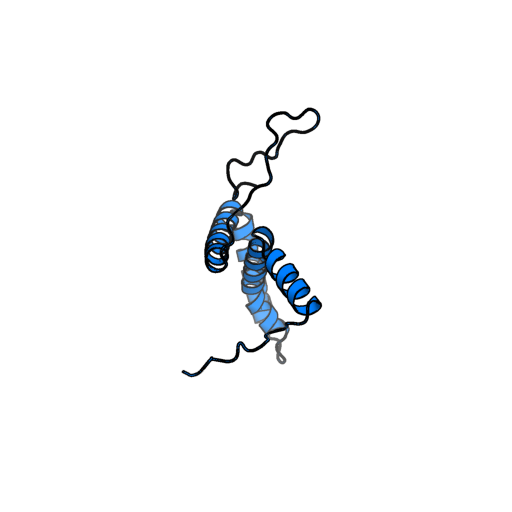 1
ATOM 806 O O . PRO A 1 101 ? 11.832 -5.055 -11.042 1.00 95.50 101 PRO A O 1
ATOM 809 N N . ASP A 1 102 ? 11.220 -3.024 -10.284 1.00 87.44 102 ASP A N 1
ATOM 810 C CA . ASP A 1 102 ? 12.262 -2.277 -10.961 1.00 87.44 102 ASP A CA 1
ATOM 811 C C . ASP A 1 102 ? 13.030 -1.378 -9.995 1.00 87.44 102 ASP A C 1
ATOM 813 O O . ASP A 1 102 ? 12.541 -0.947 -8.957 1.00 87.44 102 ASP A O 1
ATOM 817 N N . MET A 1 103 ? 14.283 -1.117 -10.354 1.00 87.12 103 MET A N 1
ATOM 818 C CA . MET A 1 103 ? 15.130 -0.143 -9.683 1.00 87.12 103 MET A CA 1
ATOM 819 C C . MET A 1 103 ? 15.748 0.770 -10.744 1.00 87.12 103 MET A C 1
ATOM 821 O O . MET A 1 103 ? 16.068 0.307 -11.850 1.00 87.12 103 MET A O 1
ATOM 825 N N . PRO A 1 104 ? 15.958 2.063 -10.453 1.00 83.25 104 PRO A N 1
ATOM 826 C CA . PRO A 1 104 ? 16.631 2.951 -11.382 1.00 83.25 104 PRO A CA 1
ATOM 827 C C . PRO A 1 104 ? 18.035 2.467 -11.726 1.00 83.25 104 PRO A C 1
ATOM 829 O O . PRO A 1 104 ? 18.730 1.823 -10.939 1.00 83.25 104 PRO A O 1
ATOM 832 N N . ARG A 1 105 ? 18.486 2.823 -12.930 1.00 84.06 105 ARG A N 1
ATOM 833 C CA . ARG A 1 105 ? 19.831 2.471 -13.391 1.00 84.06 105 ARG A CA 1
ATOM 834 C C . ARG A 1 105 ? 20.882 3.103 -12.477 1.00 84.06 105 ARG A C 1
ATOM 836 O O . ARG A 1 105 ? 20.971 4.324 -12.376 1.00 84.06 105 ARG A O 1
ATOM 843 N N . VAL A 1 106 ? 21.727 2.260 -11.890 1.00 85.38 106 VAL A N 1
ATOM 844 C CA . VAL A 1 106 ? 22.841 2.669 -11.027 1.00 85.38 106 VAL A CA 1
ATOM 845 C C . VAL A 1 106 ? 24.047 3.047 -11.890 1.00 85.38 106 VAL A C 1
ATOM 847 O O . VAL A 1 106 ? 24.553 2.240 -12.676 1.00 85.38 106 VAL A O 1
ATOM 850 N N . ALA A 1 107 ? 24.519 4.289 -11.764 1.00 85.31 107 ALA A N 1
ATOM 851 C CA . ALA A 1 107 ? 25.683 4.757 -12.512 1.00 85.31 107 ALA A CA 1
ATOM 852 C C . ALA A 1 107 ? 26.969 4.117 -11.965 1.00 85.31 107 ALA A C 1
ATOM 854 O O . ALA A 1 107 ? 27.239 4.199 -10.769 1.00 85.31 107 ALA A O 1
ATOM 855 N N . GLN A 1 108 ? 27.790 3.537 -12.847 1.00 83.56 108 GLN A N 1
ATOM 856 C CA . GLN A 1 108 ? 29.049 2.869 -12.472 1.00 83.56 108 GLN A CA 1
ATOM 857 C C . GLN A 1 108 ? 30.104 3.834 -11.914 1.00 83.56 108 GLN A C 1
ATOM 859 O O . GLN A 1 108 ? 30.923 3.461 -11.081 1.00 83.56 108 GLN A O 1
ATOM 864 N N . ARG A 1 109 ? 30.091 5.088 -12.375 1.00 87.88 109 ARG A N 1
ATOM 865 C CA . ARG A 1 109 ? 30.974 6.146 -11.888 1.00 87.88 109 ARG A CA 1
ATOM 866 C C . ARG A 1 109 ? 30.154 7.398 -11.635 1.00 87.88 109 ARG A C 1
ATOM 868 O O . ARG A 1 109 ? 29.493 7.891 -12.545 1.00 87.88 109 ARG A O 1
ATOM 875 N N . GLN A 1 110 ? 30.248 7.932 -10.425 1.00 84.94 110 GLN A N 1
ATOM 876 C CA . GLN A 1 110 ? 29.656 9.215 -10.064 1.00 84.94 110 GLN A CA 1
ATOM 877 C C . GLN A 1 110 ? 30.732 10.198 -9.619 1.00 84.94 110 GLN A C 1
ATOM 879 O O . GLN A 1 110 ? 31.747 9.810 -9.046 1.00 84.94 110 GLN A O 1
ATOM 884 N N . THR A 1 111 ? 30.516 11.477 -9.919 1.00 90.00 111 THR A N 1
ATOM 885 C CA . THR A 1 111 ? 31.466 12.561 -9.625 1.00 90.00 111 THR A CA 1
ATOM 886 C C . THR A 1 111 ? 30.988 13.507 -8.524 1.00 90.00 111 THR A C 1
ATOM 888 O O . THR A 1 111 ? 31.821 14.174 -7.923 1.00 90.00 111 THR A O 1
ATOM 891 N N . HIS A 1 112 ? 29.679 13.568 -8.241 1.00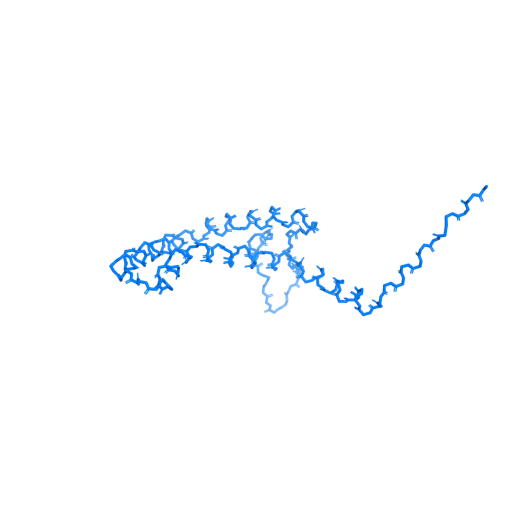 89.88 112 HIS A N 1
ATOM 892 C CA . HIS A 1 112 ? 29.102 14.572 -7.330 1.00 89.88 112 HIS A CA 1
ATOM 893 C C . HIS A 1 112 ? 28.242 14.014 -6.187 1.00 89.88 112 HIS A C 1
ATOM 895 O O . HIS A 1 112 ? 28.223 14.608 -5.114 1.00 89.88 112 HIS A O 1
ATOM 901 N N . ARG A 1 113 ? 27.509 12.911 -6.391 1.00 87.12 113 ARG A N 1
ATOM 902 C CA . ARG A 1 113 ? 26.663 12.272 -5.365 1.00 87.12 113 ARG A CA 1
ATOM 903 C C . ARG A 1 113 ? 26.794 10.756 -5.460 1.00 87.12 113 ARG A C 1
ATOM 905 O O . ARG A 1 113 ? 26.931 10.311 -6.592 1.00 87.12 113 ARG A O 1
ATOM 912 N N . PRO A 1 114 ? 26.754 10.011 -4.341 1.00 85.81 114 PRO A N 1
ATOM 913 C CA . PRO A 1 114 ? 26.700 8.552 -4.347 1.00 85.81 114 PRO A CA 1
ATOM 914 C C . PRO A 1 114 ? 25.312 8.036 -4.769 1.00 85.81 114 PRO A C 1
ATOM 916 O O . PRO A 1 114 ? 24.312 8.749 -4.653 1.00 85.81 114 PRO A O 1
ATOM 919 N N . ASN A 1 115 ? 25.256 6.792 -5.250 1.00 86.69 115 ASN A N 1
ATOM 920 C CA . ASN A 1 115 ? 24.014 6.096 -5.564 1.00 86.69 115 ASN A CA 1
ATOM 921 C C . ASN A 1 115 ? 23.306 5.752 -4.250 1.00 86.69 115 ASN A C 1
ATOM 923 O O . ASN A 1 115 ? 23.968 5.560 -3.226 1.00 86.69 115 ASN A O 1
ATOM 927 N N . ALA A 1 116 ? 21.977 5.645 -4.287 1.00 84.12 116 ALA A N 1
ATOM 928 C CA . ALA A 1 116 ? 21.240 5.083 -3.162 1.00 84.12 116 ALA A CA 1
ATOM 929 C C . ALA A 1 116 ? 21.769 3.661 -2.873 1.00 84.12 116 ALA A C 1
ATOM 931 O O . ALA A 1 116 ? 21.967 2.895 -3.825 1.00 84.12 116 ALA A O 1
ATOM 932 N N . PRO A 1 117 ? 22.064 3.317 -1.607 1.00 84.44 117 PRO A N 1
ATOM 933 C CA . PRO A 1 117 ? 22.551 1.993 -1.250 1.00 84.44 117 PRO A CA 1
ATOM 934 C C . PRO A 1 117 ? 21.390 0.994 -1.285 1.00 84.44 117 PRO A C 1
ATOM 936 O O . PRO A 1 117 ? 20.782 0.718 -0.262 1.00 84.44 117 PRO A O 1
ATOM 939 N N . ALA A 1 118 ? 21.096 0.461 -2.469 1.00 87.75 118 ALA A N 1
ATOM 940 C CA . ALA A 1 118 ? 20.092 -0.575 -2.676 1.00 87.75 118 ALA A CA 1
ATOM 941 C C . ALA A 1 118 ? 20.717 -1.744 -3.439 1.00 87.75 118 ALA A C 1
ATOM 943 O O . ALA A 1 118 ? 21.327 -1.553 -4.497 1.00 87.75 118 ALA A O 1
ATOM 944 N N . SER A 1 119 ? 20.604 -2.953 -2.887 1.00 87.50 119 SER A N 1
ATOM 945 C CA . SER A 1 119 ? 21.155 -4.161 -3.510 1.00 87.50 119 SER A CA 1
ATOM 946 C C . SER A 1 119 ? 20.168 -4.828 -4.468 1.00 87.50 119 SER A C 1
ATOM 948 O O . SER A 1 119 ? 20.567 -5.569 -5.367 1.00 87.50 119 SER A O 1
ATOM 950 N N . ASN A 1 120 ? 18.882 -4.545 -4.278 1.00 90.88 120 ASN A N 1
ATOM 951 C CA . ASN A 1 120 ? 17.764 -5.116 -5.006 1.00 90.88 120 ASN A CA 1
ATOM 952 C C . ASN A 1 120 ? 16.588 -4.103 -5.032 1.00 90.88 120 ASN A C 1
ATOM 954 O O . ASN A 1 120 ? 16.672 -3.077 -4.356 1.00 90.88 120 ASN A O 1
ATOM 958 N N . PRO A 1 121 ? 15.514 -4.353 -5.808 1.00 91.44 121 PRO A N 1
ATOM 959 C CA . PRO A 1 121 ? 14.381 -3.428 -5.917 1.00 91.44 121 PRO A CA 1
ATOM 960 C C . PRO A 1 121 ? 13.572 -3.197 -4.633 1.00 91.44 121 PRO A C 1
ATOM 962 O O . PRO A 1 121 ? 12.860 -2.207 -4.564 1.00 91.44 121 PRO A O 1
ATOM 965 N N . GLU A 1 122 ? 13.640 -4.091 -3.646 1.00 94.56 122 GLU A N 1
ATOM 966 C CA . GLU A 1 122 ? 12.973 -3.914 -2.350 1.00 94.56 122 GLU A CA 1
ATOM 967 C C . GLU A 1 122 ? 13.716 -2.910 -1.464 1.00 94.56 122 GLU A C 1
ATOM 969 O O . GLU A 1 122 ? 13.091 -2.120 -0.768 1.00 94.56 122 GLU A O 1
ATOM 974 N N . ASP A 1 123 ? 15.049 -2.904 -1.521 1.00 90.62 123 ASP A N 1
ATOM 975 C CA . ASP A 1 123 ? 15.878 -1.980 -0.738 1.00 90.62 123 ASP A CA 1
ATOM 976 C C . ASP A 1 123 ? 15.859 -0.533 -1.280 1.00 90.62 123 ASP A C 1
ATOM 978 O O . ASP A 1 123 ? 16.429 0.360 -0.647 1.00 90.62 123 ASP A O 1
ATOM 982 N N . TYR A 1 124 ? 15.327 -0.315 -2.492 1.00 86.31 124 TYR A N 1
ATOM 983 C CA . TYR A 1 124 ? 15.363 0.966 -3.211 1.00 86.31 124 TYR A CA 1
ATOM 984 C C . TYR A 1 124 ? 14.126 1.831 -2.940 1.00 86.31 124 TYR A C 1
ATOM 986 O O . TYR A 1 124 ? 14.319 3.013 -2.563 1.00 86.31 124 TYR A O 1
#

Organism: Nematostella vectensis (NCBI:txid45351)

Solvent-accessible surface area (backbone atoms only — not comparable to full-atom values): 7586 Å² total; per-residue (Å²): 137,84,78,78,76,79,77,81,80,76,68,55,67,65,61,54,50,53,53,51,51,55,55,68,58,63,40,48,71,50,44,41,51,50,46,51,51,52,51,55,48,59,66,46,43,63,45,52,52,41,70,68,36,95,78,58,53,63,69,60,39,52,53,46,48,55,51,47,53,50,52,54,49,53,43,64,75,42,44,66,63,51,47,51,55,51,49,53,52,25,54,56,55,28,57,77,71,80,35,62,86,65,67,81,86,78,72,94,76,71,91,87,62,83,77,82,90,44,94,48,52,87,63,100

Secondary structure (DSSP, 8-state):
------------HHHHHHHHHHHHH--HHHHHHHHHHHHHHHHHHHHHHHHTSSS--HHHHHHHHHHHHHHHHHHHHTHHHHHHHHHHHHHHHHHHTT-----PPPPS--SSSPPP--SSSS--

Sequence (124 aa):
MNRHKHENTNWNPTSRQDAQSLLNAINFSFIVAIVIVRHILALTKRLTVKLQSKAMDILKAKEELALLISVLTEMSNDIDATHHELYQDAVTIARQVDVHPDMPRVAQRQTHRPNAPASNPEDY

Foldseek 3Di:
DDDDPDDPCPDDPVVVVVVVVVLVVPALVVLLVVLVVVVVCVLCVVLVCLVPDPPRPVVVSVVSVVVSVVVVVVCVVPVVVVLVVSSVVSQVVCVVSVHHQDDDDADPDDDPDHDQPDPGSSSD